Protein AF-A0AAX1RX68-F1 (afdb_monomer_lite)

InterPro domains:
  IPR013785 Aldolase-type TIM barrel [G3DSA:3.20.20.70] (1-37)

Sequence (37 aa):
MNYEKYIDHTLLKPETTRDQIDRIIEEAKTYHFKSVC

Structure (mmCIF, N/CA/C/O backbone):
data_AF-A0AAX1RX68-F1
#
_entry.id   AF-A0AAX1RX68-F1
#
loop_
_atom_site.group_PDB
_atom_site.id
_atom_site.type_symbol
_atom_site.label_atom_id
_atom_site.label_alt_id
_atom_site.label_comp_id
_atom_site.label_asym_id
_atom_site.label_entity_id
_atom_site.label_seq_id
_atom_site.pdbx_PDB_ins_code
_atom_site.Cartn_x
_atom_site.Cartn_y
_atom_site.Cartn_z
_atom_site.occupancy
_atom_site.B_iso_or_equiv
_atom_site.auth_seq_id
_atom_site.auth_comp_id
_atom_site.auth_asym_id
_atom_site.auth_atom_id
_atom_site.pdbx_PDB_model_num
ATOM 1 N N . MET A 1 1 ? -6.856 -1.395 19.063 1.00 74.88 1 MET A N 1
ATOM 2 C CA . MET A 1 1 ? -6.549 -0.361 18.050 1.00 74.88 1 MET A CA 1
ATOM 3 C C . MET A 1 1 ? -6.921 -0.920 16.689 1.00 74.88 1 MET A C 1
ATOM 5 O O . MET A 1 1 ? -6.667 -2.094 16.464 1.00 74.88 1 MET A O 1
ATOM 9 N N . ASN A 1 2 ? -7.526 -0.103 15.828 1.00 86.88 2 ASN A N 1
ATOM 10 C CA . ASN A 1 2 ? -7.940 -0.482 14.472 1.00 86.88 2 ASN A CA 1
ATOM 11 C C . ASN A 1 2 ? -6.778 -0.240 13.500 1.00 86.88 2 ASN A C 1
ATOM 13 O O . ASN A 1 2 ? -6.738 0.775 12.801 1.00 86.88 2 ASN A O 1
ATOM 17 N N . TYR A 1 3 ? -5.767 -1.111 13.556 1.00 91.19 3 TYR A N 1
ATOM 18 C CA . TYR A 1 3 ? -4.518 -0.958 12.803 1.00 91.19 3 TYR A CA 1
ATOM 19 C C . TYR A 1 3 ? -4.735 -0.924 11.288 1.00 91.19 3 TYR A C 1
ATOM 21 O O . TYR A 1 3 ? -4.012 -0.222 10.588 1.00 91.19 3 TYR A O 1
ATOM 29 N N . GLU A 1 4 ? -5.766 -1.599 10.785 1.00 93.62 4 GLU A N 1
ATOM 30 C CA . GLU A 1 4 ? -6.122 -1.638 9.369 1.00 93.62 4 GLU A CA 1
ATOM 31 C C . GLU A 1 4 ? -6.376 -0.244 8.781 1.00 93.62 4 GLU A C 1
ATOM 33 O O . GLU A 1 4 ? -6.054 0.017 7.624 1.00 93.62 4 GLU A O 1
ATOM 38 N N . LYS A 1 5 ? -6.856 0.701 9.600 1.00 95.25 5 LYS A N 1
ATOM 39 C CA . LYS A 1 5 ? -7.103 2.092 9.187 1.00 95.25 5 LYS A CA 1
ATOM 40 C C . LYS A 1 5 ? -5.838 2.931 9.039 1.00 95.25 5 LYS A C 1
ATOM 42 O O . LYS A 1 5 ? -5.933 4.079 8.611 1.00 95.25 5 LYS A O 1
ATOM 47 N N . TYR A 1 6 ? -4.677 2.371 9.359 1.00 96.12 6 TYR A N 1
ATOM 48 C CA . TYR A 1 6 ? -3.372 3.020 9.233 1.00 96.12 6 TYR A CA 1
ATOM 49 C C . TYR A 1 6 ? -2.458 2.323 8.221 1.00 96.12 6 TYR A C 1
ATOM 51 O O . TYR A 1 6 ? -1.317 2.745 8.060 1.00 96.12 6 TYR A O 1
ATOM 59 N N . ILE A 1 7 ? -2.941 1.268 7.559 1.00 96.19 7 ILE A N 1
ATOM 60 C CA . ILE A 1 7 ? -2.167 0.490 6.593 1.00 96.19 7 ILE A CA 1
ATOM 61 C C . ILE A 1 7 ? -2.559 0.901 5.176 1.00 96.19 7 ILE A C 1
ATOM 63 O O . ILE A 1 7 ? -3.741 0.878 4.819 1.00 96.19 7 ILE A O 1
ATOM 67 N N . ASP A 1 8 ? -1.537 1.211 4.382 1.00 97.31 8 ASP A N 1
ATOM 68 C CA . ASP A 1 8 ? -1.615 1.301 2.930 1.00 97.31 8 ASP A CA 1
ATOM 69 C C . ASP A 1 8 ? -1.065 -0.012 2.351 1.00 97.31 8 ASP A C 1
ATOM 71 O O . ASP A 1 8 ? 0.073 -0.401 2.633 1.00 97.31 8 ASP A O 1
ATOM 75 N N . HIS A 1 9 ? -1.903 -0.746 1.616 1.00 96.75 9 HIS A N 1
ATOM 76 C CA . HIS A 1 9 ? -1.545 -2.049 1.050 1.00 96.75 9 HIS A CA 1
ATOM 77 C C . HIS A 1 9 ? -0.837 -1.853 -0.289 1.00 96.75 9 HIS A C 1
ATOM 79 O O . HIS A 1 9 ? -1.483 -1.599 -1.305 1.00 96.75 9 HIS A O 1
ATOM 85 N N . THR A 1 10 ? 0.495 -1.906 -0.262 1.00 97.88 10 THR A N 1
ATOM 86 C CA . THR A 1 10 ? 1.346 -1.421 -1.357 1.00 97.88 10 THR A CA 1
ATOM 87 C C . THR A 1 10 ? 1.983 -2.554 -2.165 1.00 97.88 10 THR A C 1
ATOM 89 O O . THR A 1 10 ? 2.649 -3.423 -1.594 1.00 97.88 10 THR A O 1
ATOM 92 N N . LEU A 1 11 ? 1.890 -2.499 -3.499 1.00 97.50 11 LEU A N 1
ATOM 93 C CA . LEU A 1 11 ? 2.572 -3.411 -4.426 1.00 97.50 11 LEU A CA 1
ATOM 94 C C . LEU A 1 11 ? 3.169 -2.662 -5.630 1.00 97.50 11 LEU A C 1
ATOM 96 O O . LEU A 1 11 ? 2.552 -2.521 -6.680 1.00 97.50 11 LEU A O 1
ATOM 100 N N . LEU A 1 12 ? 4.431 -2.243 -5.492 1.00 97.38 12 LEU A N 1
ATOM 101 C CA . LEU A 1 12 ? 5.142 -1.417 -6.483 1.00 97.38 12 LEU A CA 1
ATOM 102 C C . LEU A 1 12 ? 6.293 -2.144 -7.196 1.00 97.38 12 LEU A C 1
ATOM 104 O O . LEU A 1 12 ? 7.208 -1.512 -7.726 1.00 97.38 12 LEU A O 1
ATOM 108 N N . LYS A 1 13 ? 6.299 -3.479 -7.185 1.00 98.00 13 LYS A N 1
ATOM 109 C CA . LYS A 1 13 ? 7.340 -4.247 -7.880 1.00 98.00 13 LYS A CA 1
ATOM 110 C C . LYS A 1 13 ? 7.170 -4.102 -9.402 1.00 98.00 13 LYS A C 1
ATOM 112 O O . LYS A 1 13 ? 6.038 -4.216 -9.871 1.00 98.00 13 LYS A O 1
ATOM 117 N N . PRO A 1 14 ? 8.237 -3.876 -10.188 1.00 97.81 14 PRO A N 1
ATOM 118 C CA . PRO A 1 14 ? 8.119 -3.656 -11.634 1.00 97.81 14 PRO A CA 1
ATOM 119 C C . PRO A 1 14 ? 7.555 -4.866 -12.395 1.00 97.81 14 PRO A C 1
ATOM 121 O O . PRO A 1 14 ? 6.948 -4.708 -13.448 1.00 97.81 14 PRO A O 1
ATOM 124 N N . GLU A 1 15 ? 7.718 -6.067 -11.849 1.00 98.00 15 GLU A N 1
ATOM 125 C CA . GLU A 1 15 ? 7.188 -7.328 -12.368 1.00 98.00 15 GLU A CA 1
ATOM 126 C C . GLU A 1 15 ? 5.733 -7.619 -11.957 1.00 98.00 15 GLU A C 1
ATOM 128 O O . GLU A 1 15 ? 5.237 -8.719 -12.204 1.00 98.00 15 GLU A O 1
ATOM 133 N N . THR A 1 16 ? 5.050 -6.666 -11.312 1.00 97.81 16 THR A N 1
ATOM 134 C CA . THR A 1 16 ? 3.677 -6.858 -10.828 1.00 97.81 16 THR A CA 1
ATOM 135 C C . THR A 1 16 ? 2.713 -7.112 -11.982 1.00 97.81 16 THR A C 1
ATOM 137 O O . THR A 1 16 ? 2.636 -6.344 -12.942 1.00 97.81 16 THR A O 1
ATOM 140 N N . THR A 1 17 ? 1.939 -8.188 -11.867 1.00 98.31 17 THR A N 1
ATOM 141 C CA . THR A 1 17 ? 0.909 -8.559 -12.837 1.00 98.31 17 THR A CA 1
ATOM 142 C C . THR A 1 17 ? -0.466 -8.055 -12.414 1.00 98.31 17 THR A C 1
ATOM 144 O O . THR A 1 17 ? -0.711 -7.708 -11.258 1.00 98.31 17 THR A O 1
ATOM 147 N N . ARG A 1 18 ? -1.411 -8.053 -13.358 1.00 97.69 18 ARG A N 1
ATOM 148 C CA . ARG A 1 18 ? -2.790 -7.640 -13.085 1.00 97.69 18 ARG A CA 1
ATOM 149 C C . ARG A 1 18 ? -3.486 -8.526 -12.051 1.00 97.69 18 ARG A C 1
ATOM 151 O O . ARG A 1 18 ? -4.117 -7.993 -11.149 1.00 97.69 18 ARG A O 1
ATOM 158 N N . ASP A 1 19 ? -3.280 -9.837 -12.115 1.00 98.44 19 ASP A N 1
ATOM 159 C CA . ASP A 1 19 ? -3.862 -10.778 -11.150 1.00 98.44 19 ASP A CA 1
ATOM 160 C C . ASP A 1 19 ? -3.373 -10.507 -9.716 1.00 98.44 19 ASP A C 1
ATOM 162 O O . ASP A 1 19 ? -4.107 -10.699 -8.745 1.00 98.44 19 ASP A O 1
ATOM 166 N N . GLN A 1 20 ? -2.133 -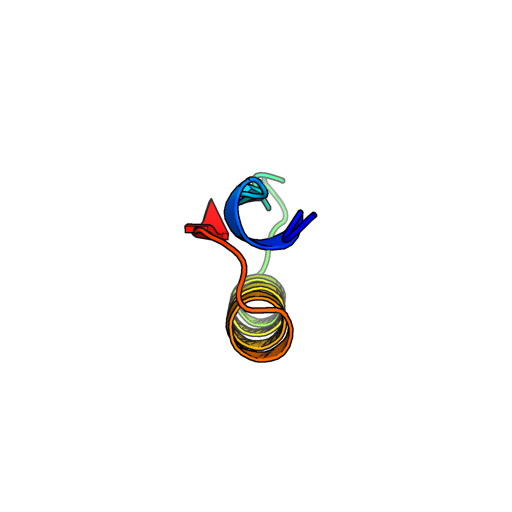10.028 -9.562 1.00 98.38 20 GLN A N 1
ATOM 167 C CA . GLN A 1 20 ? -1.601 -9.623 -8.260 1.00 98.38 20 GLN A CA 1
ATOM 168 C C . GLN A 1 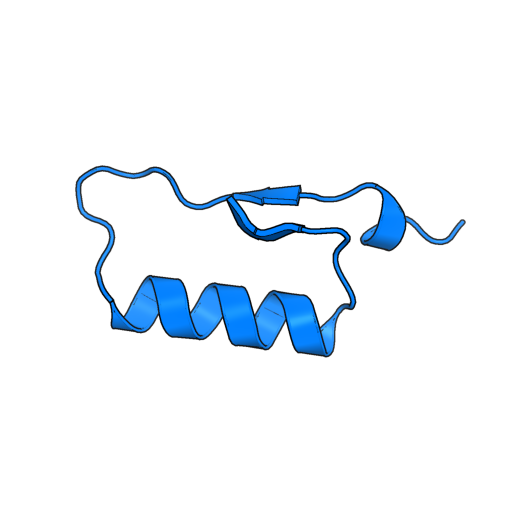20 ? -2.243 -8.322 -7.763 1.00 98.38 20 GLN A C 1
ATOM 170 O O . GLN A 1 20 ? -2.516 -8.212 -6.569 1.00 98.38 20 GLN A O 1
ATOM 175 N N . ILE A 1 21 ? -2.538 -7.373 -8.659 1.00 98.12 21 ILE A N 1
ATOM 176 C CA . ILE A 1 21 ? -3.298 -6.159 -8.321 1.00 98.12 21 ILE A CA 1
ATOM 177 C C . ILE A 1 21 ? -4.726 -6.509 -7.887 1.00 98.12 21 ILE A C 1
ATOM 179 O O . ILE A 1 21 ? -5.200 -6.022 -6.861 1.00 98.12 21 ILE A O 1
ATOM 183 N N . ASP A 1 22 ? -5.404 -7.396 -8.613 1.00 98.31 22 ASP A N 1
ATOM 184 C CA . ASP A 1 22 ? -6.756 -7.827 -8.250 1.00 98.31 22 ASP A CA 1
ATOM 185 C C . ASP A 1 22 ? -6.756 -8.500 -6.868 1.00 98.31 22 ASP A C 1
ATOM 187 O O . ASP A 1 22 ? -7.616 -8.224 -6.028 1.00 98.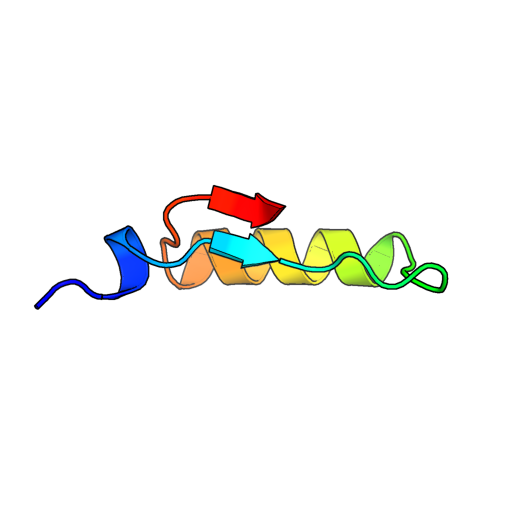31 22 ASP A O 1
ATOM 191 N N . ARG A 1 23 ? -5.724 -9.297 -6.569 1.00 98.19 23 ARG A N 1
ATOM 192 C CA . ARG A 1 23 ? -5.548 -9.916 -5.254 1.00 98.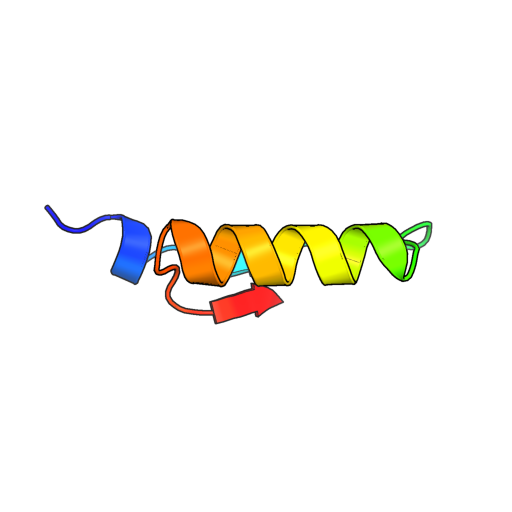19 23 ARG A CA 1
ATOM 193 C C . ARG A 1 23 ? -5.392 -8.894 -4.123 1.00 98.19 23 ARG A C 1
ATOM 195 O O . ARG A 1 23 ? -6.089 -9.024 -3.117 1.00 98.19 23 ARG A O 1
ATOM 202 N N . ILE A 1 24 ? -4.514 -7.895 -4.252 1.00 97.62 24 ILE A N 1
ATOM 203 C CA . ILE A 1 24 ? -4.324 -6.901 -3.176 1.00 97.62 24 ILE A CA 1
ATOM 204 C C . ILE A 1 24 ? -5.575 -6.035 -2.975 1.00 97.62 24 ILE A C 1
ATOM 206 O O . ILE A 1 24 ? -5.865 -5.630 -1.850 1.00 97.62 24 ILE A O 1
ATOM 210 N N . ILE A 1 25 ? -6.366 -5.798 -4.028 1.00 98.06 25 ILE A N 1
ATOM 211 C CA . ILE A 1 25 ? -7.649 -5.092 -3.923 1.00 98.06 25 ILE A CA 1
ATOM 212 C C . ILE A 1 25 ? -8.649 -5.915 -3.102 1.00 98.06 25 ILE A C 1
ATOM 214 O O . ILE A 1 25 ? -9.300 -5.373 -2.206 1.00 98.06 25 ILE A O 1
ATOM 218 N N . GLU A 1 26 ? -8.767 -7.218 -3.365 1.00 98.44 26 GLU A N 1
ATOM 219 C CA . GLU A 1 26 ? -9.662 -8.098 -2.602 1.00 98.44 26 GLU A CA 1
ATOM 220 C C . GLU A 1 26 ? -9.213 -8.265 -1.144 1.00 98.44 26 GLU A C 1
ATOM 222 O O . GLU A 1 26 ? -10.042 -8.241 -0.228 1.00 98.44 26 GLU A O 1
ATOM 227 N N . GLU A 1 27 ? -7.906 -8.341 -0.893 1.00 97.81 27 GLU A N 1
ATOM 228 C CA . GLU A 1 27 ? -7.348 -8.336 0.463 1.00 97.81 27 GLU A CA 1
ATOM 229 C C . GLU A 1 27 ? -7.670 -7.017 1.185 1.00 97.81 27 GLU A C 1
ATOM 231 O O . GLU A 1 27 ? -8.153 -7.035 2.318 1.00 97.81 27 GLU A O 1
ATOM 236 N N . ALA A 1 28 ? -7.503 -5.868 0.523 1.00 98.00 28 ALA A N 1
ATOM 237 C CA . ALA A 1 28 ? -7.820 -4.566 1.107 1.00 98.00 28 ALA A CA 1
ATOM 238 C C . ALA A 1 28 ? -9.304 -4.404 1.449 1.00 98.00 28 ALA A C 1
ATOM 240 O O . ALA A 1 28 ? -9.629 -3.832 2.492 1.00 98.00 28 ALA A O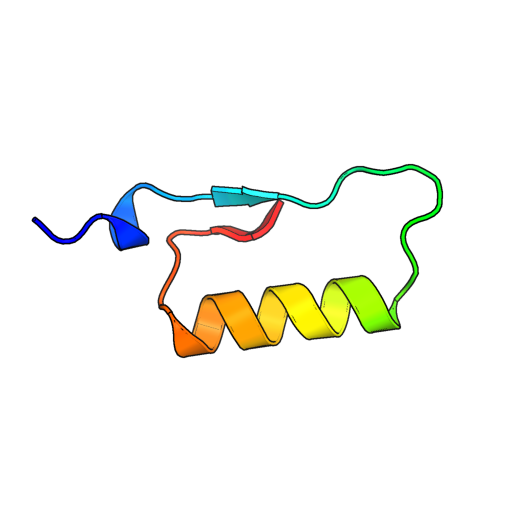 1
ATOM 241 N N . LYS A 1 29 ? -10.207 -4.952 0.629 1.00 97.38 29 LYS A N 1
ATOM 242 C CA . LYS A 1 29 ? -11.643 -5.007 0.944 1.00 97.38 29 LYS A CA 1
ATOM 243 C C . LYS A 1 29 ? -11.929 -5.923 2.132 1.00 97.38 29 LYS A C 1
ATOM 245 O O . LYS A 1 29 ? -12.694 -5.531 3.009 1.00 97.38 29 LYS A O 1
ATOM 250 N N . THR A 1 30 ? -11.303 -7.100 2.168 1.00 97.88 30 THR A N 1
ATOM 251 C CA . THR A 1 30 ? -11.499 -8.122 3.212 1.00 97.88 30 THR A CA 1
ATOM 252 C C . THR A 1 30 ? -11.025 -7.639 4.582 1.00 97.88 30 THR A C 1
ATOM 254 O O . THR A 1 30 ? -11.702 -7.854 5.583 1.00 97.88 30 THR A O 1
ATOM 257 N N . TYR A 1 31 ? -9.876 -6.962 4.630 1.00 96.75 31 TYR A N 1
ATOM 258 C CA . TYR A 1 31 ? -9.262 -6.487 5.874 1.00 96.75 31 TYR A CA 1
ATOM 259 C C . TYR A 1 31 ? -9.521 -5.007 6.159 1.00 96.75 31 TYR A C 1
ATOM 261 O O . TYR A 1 31 ? -9.083 -4.490 7.182 1.00 96.75 31 TYR A O 1
ATOM 269 N N . HIS A 1 32 ? -10.261 -4.326 5.284 1.00 97.00 32 HIS A N 1
ATOM 270 C CA . HIS A 1 32 ? -10.637 -2.920 5.408 1.00 97.00 32 HIS A CA 1
ATOM 271 C C . HIS A 1 32 ? -9.453 -1.957 5.573 1.00 97.00 32 HIS A C 1
ATOM 273 O O . HIS A 1 32 ? -9.551 -0.989 6.348 1.00 97.00 32 HIS A O 1
ATOM 279 N N . PHE A 1 33 ? -8.374 -2.214 4.822 1.00 97.69 33 PHE A N 1
ATOM 280 C CA . PHE A 1 33 ? -7.213 -1.330 4.749 1.00 97.69 33 PHE A CA 1
ATOM 281 C C . PHE A 1 33 ? -7.609 0.071 4.288 1.00 97.69 33 PHE A C 1
ATOM 283 O O . PHE A 1 33 ? -8.626 0.273 3.619 1.00 97.69 33 PHE A O 1
ATOM 290 N N . LYS A 1 34 ? -6.810 1.059 4.685 1.00 97.12 34 LYS A N 1
ATOM 291 C CA . LYS A 1 34 ? -7.099 2.467 4.414 1.00 97.12 34 LYS A CA 1
ATOM 292 C C . LYS A 1 34 ? -6.994 2.786 2.925 1.00 97.12 34 LYS A C 1
ATOM 294 O O . LYS A 1 34 ? -7.828 3.525 2.406 1.00 97.12 34 LYS A O 1
ATOM 299 N N . SER A 1 35 ? -5.967 2.262 2.261 1.00 97.25 35 SER A N 1
ATOM 300 C CA . SER A 1 35 ? -5.747 2.467 0.833 1.00 97.25 35 SER A CA 1
ATOM 301 C C . SER A 1 35 ? -4.952 1.321 0.200 1.00 97.25 35 SER A C 1
ATOM 303 O O . SER A 1 35 ? -4.441 0.444 0.900 1.00 97.25 35 SER A O 1
ATOM 305 N N . VAL A 1 36 ? -4.889 1.328 -1.132 1.00 96.44 36 VAL A N 1
ATOM 306 C CA . VAL A 1 36 ? -4.058 0.441 -1.956 1.00 96.44 36 VAL A CA 1
ATOM 307 C C . VAL A 1 36 ? -3.129 1.330 -2.779 1.00 96.44 36 VAL A C 1
ATOM 309 O O . VAL A 1 36 ? -3.599 2.334 -3.324 1.00 96.44 36 VAL A O 1
ATOM 312 N N . CYS A 1 37 ? -1.843 0.980 -2.848 1.00 94.81 37 CYS A N 1
ATOM 313 C CA . CYS A 1 37 ? -0.814 1.731 -3.574 1.00 94.81 37 CYS A CA 1
ATOM 314 C C . CYS A 1 37 ? -0.030 0.847 -4.546 1.00 94.81 37 CYS A C 1
ATOM 316 O O . CYS A 1 37 ? 0.316 -0.298 -4.183 1.00 94.81 37 CYS A O 1
#

Foldseek 3Di:
DLCLLVDAAEDDDPPDDPVNVVVSVVVCVVSVHNYYD

Radius of gyration: 10.35 Å; chains: 1; bounding box: 20×14×31 Å

pLDDT: mean 96.28, std 4.19, range [74.88, 98.44]

Secondary structure (DSSP, 8-state):
--GGGG-EE----TT--HHHHHHHHHHHHHHT-SEE-

Organis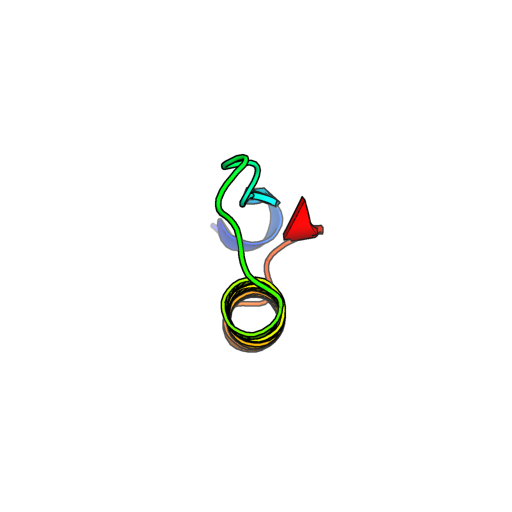m: NCBI:txid46127